Protein AF-A0A317ZJS7-F1 (afdb_monomer_lite)

Sequence (118 aa):
MSQLTFVTSTLPISHKLHDLLNEQFRASSLSSPALEGQRLLVFHFRDKAYSAENGGFHPVEIALSKMADAWHIDYLTEFAYFGHPYPELERCLDFDFQRGEFFAAYQGWHPIKGSHEA

pLDDT: mean 90.75, std 12.2, range [38.72, 98.81]

Secondary structure (DSSP, 8-state):
---PPBPP-SS---HHHHHHHHHHHHHS---TTTTTT--EEEEEE--TT-BTTTB-SPPEEEEEEEETTEEEEEEEEEEEEE-SSS-EEEEEEEEETTTTEEEETTTEEEE-BTBS--

Structure (mmCIF, N/CA/C/O backbone):
data_AF-A0A317ZJS7-F1
#
_entry.id   AF-A0A317ZJS7-F1
#
loop_
_atom_site.group_PDB
_atom_site.id
_atom_site.type_symbol
_atom_site.label_atom_id
_atom_site.label_alt_id
_atom_site.label_comp_id
_atom_site.label_asym_id
_atom_site.label_entity_id
_atom_site.label_seq_id
_atom_site.pdbx_PDB_ins_code
_atom_site.Cartn_x
_atom_site.Cartn_y
_atom_site.Cartn_z
_atom_site.occupancy
_atom_site.B_iso_or_equiv
_atom_site.auth_seq_id
_atom_site.auth_comp_id
_atom_site.auth_asym_id
_atom_site.auth_atom_id
_atom_site.pdbx_PDB_model_num
ATOM 1 N N . MET A 1 1 ? 0.353 4.895 26.375 1.00 54.72 1 MET A N 1
ATOM 2 C CA . MET A 1 1 ? 0.922 5.031 25.016 1.00 54.72 1 MET A CA 1
ATOM 3 C C . MET A 1 1 ? -0.218 4.858 24.033 1.00 54.72 1 MET A C 1
ATOM 5 O O . MET A 1 1 ? -1.016 3.952 24.241 1.00 54.72 1 MET A O 1
ATOM 9 N N . SER A 1 2 ? -0.357 5.743 23.048 1.00 72.81 2 SER A N 1
ATOM 10 C CA . SER A 1 2 ? -1.407 5.641 22.030 1.00 72.81 2 SER A CA 1
ATOM 11 C C . SER A 1 2 ? -1.177 4.399 21.158 1.00 72.81 2 SER A C 1
ATOM 13 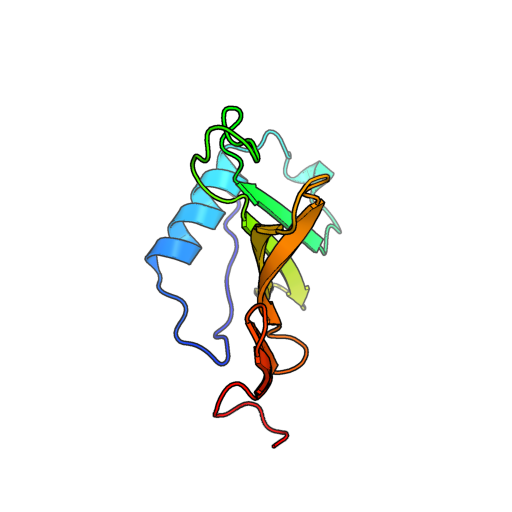O O . SER A 1 2 ? -0.042 4.042 20.840 1.00 72.81 2 SER A O 1
ATOM 15 N N . GLN A 1 3 ? -2.259 3.699 20.826 1.00 83.94 3 GLN A N 1
ATOM 16 C CA . GLN A 1 3 ? -2.261 2.523 19.960 1.00 83.94 3 GLN A CA 1
ATOM 17 C C . GLN A 1 3 ? -3.362 2.707 18.916 1.00 83.94 3 GLN A C 1
ATOM 19 O O . GLN A 1 3 ? -4.478 3.108 19.249 1.00 83.94 3 GLN A O 1
ATOM 24 N N . LEU A 1 4 ? -3.037 2.424 17.661 1.00 90.75 4 LEU A N 1
ATOM 25 C CA . LEU A 1 4 ? -3.993 2.333 16.573 1.00 90.75 4 LEU A CA 1
ATOM 26 C C . LEU A 1 4 ? -4.830 1.066 16.781 1.00 90.75 4 LEU A C 1
ATOM 28 O O . LEU A 1 4 ? -4.297 -0.046 16.841 1.00 90.75 4 LEU A O 1
ATOM 32 N N . THR A 1 5 ? -6.139 1.251 16.922 1.00 93.00 5 THR A N 1
ATOM 33 C CA . THR A 1 5 ? -7.117 0.159 16.944 1.00 93.00 5 THR A CA 1
ATOM 34 C C . THR A 1 5 ? -7.641 -0.028 15.529 1.00 93.00 5 THR A C 1
ATOM 36 O O . THR A 1 5 ? -8.228 0.903 14.987 1.00 93.00 5 THR A O 1
ATOM 39 N N . PHE A 1 6 ? -7.409 -1.195 14.932 1.00 94.69 6 PHE A N 1
ATOM 40 C CA . PHE A 1 6 ? -7.772 -1.483 13.543 1.00 94.69 6 PHE A CA 1
ATOM 41 C C . PHE A 1 6 ? -9.116 -2.201 13.445 1.00 94.69 6 PHE A C 1
ATOM 43 O O . PHE A 1 6 ? -9.426 -3.057 14.277 1.00 94.69 6 PHE A O 1
ATOM 50 N N . VAL A 1 7 ? -9.885 -1.891 12.404 1.00 93.19 7 VAL A N 1
ATOM 51 C CA . VAL A 1 7 ? -11.049 -2.694 12.010 1.00 93.19 7 VAL A CA 1
ATOM 52 C C . VAL A 1 7 ? -10.657 -3.823 11.055 1.00 93.19 7 VAL A C 1
ATOM 54 O O . VAL A 1 7 ? -9.590 -3.811 10.442 1.00 93.19 7 VAL A O 1
ATOM 57 N N . THR A 1 8 ? -11.547 -4.797 10.886 1.00 91.19 8 THR A N 1
ATOM 58 C CA . THR A 1 8 ? -11.404 -5.825 9.851 1.00 91.19 8 THR A CA 1
ATOM 59 C C . THR A 1 8 ? -11.538 -5.223 8.454 1.00 91.19 8 THR A C 1
ATOM 61 O O . THR A 1 8 ? -12.396 -4.373 8.226 1.00 91.19 8 THR A O 1
ATOM 64 N N . SER A 1 9 ? -10.729 -5.713 7.517 1.00 90.56 9 SER A N 1
ATOM 65 C CA . SER A 1 9 ? -10.785 -5.361 6.092 1.00 90.56 9 SER A CA 1
ATOM 66 C C . SER A 1 9 ? -11.343 -6.530 5.267 1.00 90.56 9 SER A C 1
ATOM 68 O O . SER A 1 9 ? -11.500 -7.635 5.787 1.00 90.56 9 SER A O 1
ATOM 70 N N . THR A 1 10 ? -11.643 -6.303 3.986 1.00 92.25 10 THR A N 1
ATOM 71 C CA . THR A 1 10 ? -12.148 -7.343 3.062 1.00 92.25 10 THR A CA 1
ATOM 72 C C . THR A 1 10 ? -11.138 -8.466 2.821 1.00 92.25 10 THR A C 1
ATOM 74 O O . THR A 1 10 ? -11.527 -9.622 2.665 1.00 92.25 10 THR A O 1
ATOM 77 N N . LEU A 1 11 ? -9.839 -8.151 2.842 1.00 94.25 11 LEU A N 1
ATOM 78 C CA . LEU A 1 11 ? -8.766 -9.145 2.864 1.00 94.25 11 LEU A CA 1
ATOM 79 C C . LEU A 1 11 ? -8.316 -9.443 4.302 1.00 94.25 11 LEU A C 1
ATOM 81 O O . LEU A 1 11 ? -8.376 -8.563 5.167 1.00 94.25 11 LEU A O 1
ATOM 85 N N . PRO A 1 12 ? -7.816 -10.663 4.572 1.00 94.81 12 PRO A N 1
ATOM 86 C CA . PRO A 1 12 ? -7.340 -11.056 5.893 1.00 94.81 12 PRO A CA 1
ATOM 87 C C . PRO A 1 12 ? -5.995 -10.391 6.219 1.00 94.81 12 PRO A C 1
ATOM 89 O O . PRO A 1 12 ? -4.926 -10.989 6.078 1.00 94.81 12 PRO A O 1
ATOM 92 N N . ILE A 1 13 ? -6.045 -9.141 6.678 1.00 96.00 13 ILE A N 1
ATOM 93 C CA . ILE A 1 13 ? -4.856 -8.410 7.119 1.00 96.00 13 ILE A CA 1
ATOM 94 C C . ILE A 1 13 ? -4.348 -9.016 8.426 1.00 96.00 13 ILE A C 1
ATOM 96 O O . ILE A 1 13 ? -5.056 -9.091 9.431 1.00 96.00 13 ILE A O 1
ATOM 100 N N . SER A 1 14 ? -3.104 -9.492 8.400 1.00 97.00 14 SER A N 1
ATOM 101 C CA . SER A 1 14 ? -2.513 -10.184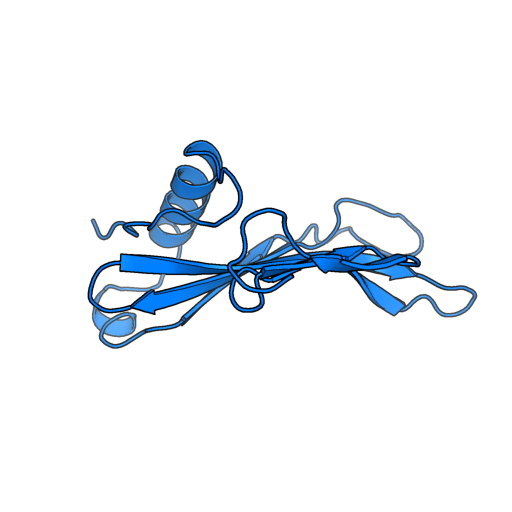 9.543 1.00 97.00 14 SER A CA 1
ATOM 102 C C . SER A 1 14 ? -2.255 -9.242 10.723 1.00 97.00 14 SER A C 1
ATOM 104 O O . SER A 1 14 ? -1.851 -8.092 10.539 1.00 97.00 14 SER A O 1
ATOM 106 N N . HIS A 1 15 ? -2.352 -9.772 11.946 1.00 96.25 15 HIS A N 1
ATOM 107 C CA . HIS A 1 15 ? -1.972 -9.041 13.162 1.00 96.25 15 HIS A CA 1
ATOM 108 C C . HIS A 1 15 ? -0.528 -8.526 13.122 1.00 96.25 15 HIS A C 1
ATOM 110 O O . HIS A 1 15 ? -0.267 -7.437 13.613 1.00 96.25 15 HIS A O 1
ATOM 116 N N . LYS A 1 16 ? 0.386 -9.235 12.443 1.00 97.94 16 LYS A N 1
ATOM 117 C CA . LYS A 1 16 ? 1.782 -8.800 12.287 1.00 97.94 16 LYS A CA 1
ATOM 118 C C . LYS A 1 16 ? 1.905 -7.449 11.576 1.00 97.94 16 LYS A C 1
ATOM 120 O O . LYS A 1 16 ? 2.773 -6.661 11.936 1.00 97.94 16 LYS A O 1
ATOM 125 N N . LEU A 1 17 ? 1.051 -7.173 10.585 1.00 97.62 17 LEU A N 1
ATOM 126 C CA . LEU A 1 17 ? 1.054 -5.870 9.914 1.00 97.62 17 LEU A CA 1
ATOM 127 C C . LEU A 1 17 ? 0.492 -4.780 10.836 1.00 97.62 17 LEU A C 1
ATOM 129 O O . LEU A 1 17 ? 1.067 -3.700 10.920 1.00 97.62 17 LEU A O 1
ATOM 133 N N . HIS A 1 18 ? -0.585 -5.068 11.573 1.00 96.81 18 HIS A N 1
ATOM 134 C CA . HIS A 1 18 ? -1.131 -4.135 12.567 1.00 96.81 18 HIS A CA 1
ATOM 135 C C . HIS A 1 18 ? -0.121 -3.801 13.673 1.00 96.81 18 HIS A C 1
ATOM 137 O O . HIS A 1 18 ? -0.032 -2.647 14.098 1.00 96.81 18 HIS A O 1
ATOM 143 N N . ASP A 1 19 ? 0.645 -4.794 14.124 1.00 96.19 19 ASP A N 1
ATOM 144 C CA . ASP A 1 19 ? 1.698 -4.619 15.121 1.00 96.19 19 ASP A CA 1
ATOM 145 C C . ASP A 1 19 ? 2.824 -3.739 14.563 1.00 96.19 19 ASP A C 1
ATOM 147 O O . ASP A 1 19 ? 3.179 -2.745 15.195 1.00 96.19 19 ASP A O 1
ATOM 151 N N . LEU A 1 20 ? 3.290 -4.007 13.336 1.00 97.00 20 LEU A N 1
ATOM 152 C CA . LEU A 1 20 ? 4.296 -3.183 12.657 1.00 97.00 20 LEU A CA 1
ATOM 153 C C . LEU A 1 20 ? 3.852 -1.718 12.529 1.00 97.00 20 LEU A C 1
ATOM 155 O O . LEU A 1 20 ? 4.611 -0.812 12.868 1.00 97.00 20 LEU A O 1
ATOM 159 N N . LEU A 1 21 ? 2.626 -1.460 12.064 1.00 95.81 21 LEU A N 1
ATOM 160 C CA . LEU A 1 21 ? 2.112 -0.092 11.918 1.00 95.81 21 LEU A CA 1
ATOM 161 C C . LEU A 1 21 ? 2.007 0.620 13.274 1.00 95.81 21 LEU A C 1
ATOM 163 O O . LEU A 1 21 ? 2.333 1.802 13.380 1.00 95.81 21 LEU A O 1
ATOM 167 N N . ASN A 1 22 ? 1.615 -0.101 14.328 1.00 94.00 22 ASN A N 1
ATOM 168 C CA . ASN A 1 22 ? 1.611 0.421 15.692 1.00 94.00 22 ASN A CA 1
ATOM 169 C C . ASN A 1 22 ? 3.016 0.754 16.204 1.00 94.00 22 ASN A C 1
ATOM 171 O O . ASN A 1 22 ? 3.202 1.781 16.857 1.00 94.00 22 ASN A O 1
ATOM 175 N N . GLU A 1 23 ? 4.004 -0.092 15.922 1.00 93.81 23 GLU A N 1
ATOM 176 C CA . GLU A 1 23 ? 5.403 0.159 16.268 1.00 93.81 23 GLU A CA 1
ATOM 177 C C . GLU A 1 23 ? 5.937 1.403 15.555 1.00 93.81 23 GLU A C 1
ATOM 179 O O . GLU A 1 23 ? 6.481 2.289 16.216 1.00 93.81 23 GLU A O 1
ATOM 184 N N . GLN A 1 24 ? 5.713 1.527 14.242 1.00 93.31 24 GLN A N 1
ATOM 185 C CA . GLN A 1 24 ? 6.132 2.705 13.474 1.00 93.31 24 GLN A CA 1
ATOM 186 C C . GLN A 1 24 ? 5.430 3.978 13.956 1.00 93.31 24 GLN A C 1
ATOM 188 O O . GLN A 1 24 ? 6.064 5.020 14.117 1.00 93.31 24 GLN A O 1
ATOM 193 N N . PHE A 1 25 ? 4.135 3.891 14.262 1.00 90.81 25 PHE A N 1
ATOM 194 C CA . PHE A 1 25 ? 3.381 5.005 14.824 1.00 90.81 25 PHE A CA 1
ATOM 195 C C . PHE A 1 25 ? 3.958 5.465 16.170 1.00 90.81 25 PHE A C 1
ATOM 197 O O . PHE A 1 25 ? 4.163 6.660 16.371 1.00 90.81 25 PHE A O 1
ATOM 204 N N . ARG A 1 26 ? 4.295 4.532 17.071 1.00 88.62 26 ARG A N 1
ATOM 205 C CA . ARG A 1 26 ? 4.917 4.844 18.371 1.00 88.62 26 ARG A CA 1
ATOM 206 C C . ARG A 1 26 ? 6.337 5.393 18.243 1.00 88.62 26 ARG A C 1
ATOM 208 O O . ARG A 1 26 ? 6.743 6.194 19.079 1.00 88.62 26 ARG A O 1
ATOM 215 N N . ALA A 1 27 ? 7.088 4.937 17.242 1.00 89.19 27 ALA A N 1
ATOM 216 C CA . ALA A 1 27 ? 8.440 5.413 16.964 1.00 89.19 27 ALA A CA 1
ATOM 217 C C . ALA A 1 27 ? 8.451 6.805 16.312 1.00 89.19 27 ALA A C 1
ATOM 219 O O . ALA A 1 27 ? 9.455 7.516 16.386 1.00 89.19 27 ALA A O 1
ATOM 220 N N . SER A 1 28 ? 7.346 7.208 15.679 1.00 85.19 28 SER A N 1
ATOM 221 C CA . SER A 1 28 ? 7.213 8.543 15.109 1.00 85.19 28 SER A CA 1
ATOM 222 C C . SER A 1 28 ? 7.241 9.615 16.208 1.00 85.19 28 SER A C 1
ATOM 224 O O . SER A 1 28 ? 6.706 9.434 17.299 1.00 85.19 28 SER A O 1
ATOM 226 N N . SER A 1 29 ? 7.837 10.776 15.924 1.00 72.69 29 SER A N 1
ATOM 227 C CA . SER A 1 29 ? 7.837 11.921 16.852 1.00 72.69 29 SER A CA 1
ATOM 228 C C . SER A 1 29 ? 6.491 12.663 16.904 1.00 72.69 29 SER A C 1
ATOM 230 O O . SER A 1 29 ? 6.427 13.780 17.420 1.00 72.69 29 SER A O 1
ATOM 232 N N . LEU A 1 30 ? 5.420 12.074 16.357 1.00 71.38 30 LEU A N 1
ATOM 233 C CA . LEU A 1 30 ? 4.075 12.634 16.414 1.00 71.38 30 LEU A CA 1
ATOM 234 C C . LEU A 1 30 ? 3.576 12.546 17.861 1.00 71.38 30 LEU A C 1
ATOM 236 O O . LEU A 1 30 ? 3.255 11.477 18.376 1.00 71.38 30 LEU A O 1
ATOM 240 N N . SER A 1 31 ? 3.557 13.685 18.547 1.00 62.66 31 SER A N 1
ATOM 241 C CA . SER A 1 31 ? 3.043 13.779 19.911 1.00 62.66 31 SER A CA 1
ATOM 242 C C . SER A 1 31 ? 1.512 13.685 19.919 1.00 62.66 31 SER A C 1
ATOM 244 O O . SER A 1 31 ? 0.852 14.083 18.960 1.00 62.66 31 SER A O 1
ATOM 246 N N . SER A 1 32 ? 0.920 13.198 21.016 1.00 61.38 32 SER A N 1
ATOM 247 C CA . SER A 1 32 ? -0.545 13.096 21.153 1.00 61.38 32 SER A CA 1
ATOM 248 C C . SER A 1 32 ? -1.316 14.391 20.817 1.00 61.38 32 SER A C 1
ATOM 250 O O . SER A 1 32 ? -2.361 14.269 20.186 1.00 61.38 32 SER A O 1
ATOM 252 N N . PRO A 1 33 ? -0.832 15.611 21.148 1.00 64.94 33 PRO A N 1
ATOM 253 C CA . PRO A 1 33 ? -1.487 16.860 20.741 1.00 64.94 33 PRO A CA 1
ATOM 254 C C . PRO A 1 33 ? -1.426 17.131 19.232 1.00 64.94 33 PRO A C 1
ATOM 256 O O . PRO A 1 33 ? -2.370 17.667 18.669 1.00 64.94 33 PRO A O 1
ATOM 259 N N . ALA A 1 34 ? -0.338 16.744 18.554 1.00 64.94 34 ALA A N 1
ATOM 260 C CA . ALA A 1 34 ? -0.210 16.890 17.099 1.00 64.94 34 ALA A CA 1
ATOM 261 C C . ALA A 1 34 ? -1.121 15.918 16.327 1.00 64.94 34 ALA A C 1
ATOM 263 O O . ALA A 1 34 ? -1.366 16.097 15.138 1.00 64.94 34 ALA A O 1
ATOM 264 N N . LEU A 1 35 ? -1.613 14.885 17.011 1.00 65.81 35 LEU A N 1
ATOM 265 C CA . LEU A 1 35 ? -2.534 13.882 16.488 1.00 65.81 35 LEU A CA 1
ATOM 266 C C . LEU A 1 35 ? -3.995 14.185 16.841 1.00 65.81 35 LEU A C 1
ATOM 268 O O . LEU A 1 35 ? -4.899 13.489 16.372 1.00 65.81 35 LEU A O 1
ATOM 272 N N . GLU A 1 36 ? -4.246 15.194 17.677 1.00 71.31 36 GLU A N 1
ATOM 273 C CA . GLU A 1 36 ? -5.591 15.557 18.096 1.00 71.31 36 GLU A CA 1
ATOM 274 C C . GLU A 1 36 ? -6.362 16.109 16.889 1.00 71.31 36 GLU A C 1
ATOM 276 O O . GLU A 1 36 ? -6.026 17.140 16.313 1.00 71.31 36 GLU A O 1
ATOM 281 N N . GLY A 1 37 ? -7.368 15.356 16.442 1.00 76.81 37 GLY A N 1
ATOM 282 C CA . GLY A 1 37 ? -8.118 15.661 15.222 1.00 76.81 37 GLY A CA 1
ATOM 283 C C . GLY A 1 37 ? -7.518 15.101 13.928 1.00 76.81 37 GLY A C 1
ATOM 284 O O . GLY A 1 37 ? -8.168 15.219 12.889 1.00 76.81 37 GLY A O 1
ATOM 285 N N . GLN A 1 38 ? -6.356 14.437 13.966 1.00 83.75 38 GLN A N 1
ATOM 286 C CA . GLN A 1 38 ? -5.806 13.767 12.788 1.00 83.75 38 GLN A CA 1
ATOM 287 C C . GLN A 1 38 ? -6.679 12.561 12.420 1.00 83.75 38 GLN A C 1
ATOM 289 O O . GLN A 1 38 ? -6.930 11.673 13.238 1.00 83.75 38 GLN A O 1
ATOM 294 N N . ARG A 1 39 ? -7.151 12.536 11.171 1.00 90.19 39 ARG A N 1
ATOM 295 C CA . ARG A 1 39 ? -8.027 11.473 10.645 1.00 90.19 39 ARG A CA 1
ATOM 296 C C . ARG A 1 39 ? -7.410 10.674 9.508 1.00 90.19 39 ARG A C 1
ATOM 298 O O . ARG A 1 39 ? -8.065 9.766 9.023 1.00 90.19 39 ARG A O 1
ATOM 305 N N . LEU A 1 40 ? -6.192 11.011 9.096 1.00 93.25 40 LEU A N 1
ATOM 306 C CA . LEU A 1 40 ? -5.466 10.344 8.021 1.00 93.25 40 LEU A CA 1
ATOM 307 C C . LEU A 1 40 ? -4.014 10.143 8.450 1.00 93.25 40 LEU A C 1
ATOM 309 O O . LEU A 1 40 ? -3.367 11.101 8.880 1.00 93.25 40 LEU A O 1
ATOM 313 N N . LEU A 1 41 ? -3.512 8.922 8.322 1.00 94.12 41 LEU A N 1
ATOM 314 C CA . LEU A 1 41 ? -2.100 8.585 8.476 1.00 94.12 41 LEU A CA 1
ATOM 315 C C . LEU A 1 41 ? -1.626 7.913 7.194 1.00 94.12 41 LEU A C 1
ATOM 317 O O . LEU A 1 41 ? -2.331 7.064 6.663 1.00 94.12 41 LEU A O 1
ATOM 321 N N . VAL A 1 42 ? -0.434 8.271 6.724 1.00 96.69 42 VAL A N 1
ATOM 322 C CA . VAL A 1 42 ? 0.192 7.634 5.562 1.00 96.69 42 VAL A CA 1
ATOM 323 C C . VAL A 1 42 ? 1.584 7.167 5.962 1.00 96.69 42 VAL A C 1
ATOM 325 O O . VAL A 1 42 ? 2.391 7.943 6.476 1.00 96.69 42 VAL A O 1
ATOM 328 N N . PHE A 1 43 ? 1.845 5.880 5.771 1.00 97.38 43 PHE A N 1
ATOM 329 C CA . PHE A 1 43 ? 3.120 5.238 6.052 1.00 97.38 43 PHE A CA 1
ATOM 330 C C . PHE A 1 43 ? 3.839 4.995 4.733 1.00 97.38 43 PHE A C 1
ATOM 332 O O . PHE A 1 43 ? 3.277 4.354 3.852 1.00 97.38 43 PHE A O 1
ATOM 339 N N . HIS A 1 44 ? 5.088 5.447 4.625 1.00 97.75 44 HIS A N 1
ATOM 340 C CA . HIS A 1 44 ? 5.946 5.147 3.482 1.00 97.75 44 HIS A CA 1
ATOM 341 C C . HIS A 1 44 ? 7.138 4.309 3.942 1.00 97.75 44 HIS A C 1
ATOM 343 O O . HIS A 1 44 ? 7.915 4.732 4.803 1.00 97.75 44 HIS A O 1
ATOM 349 N N . PHE A 1 45 ? 7.312 3.142 3.335 1.00 98.00 45 PHE A N 1
ATOM 350 C CA . PHE A 1 45 ? 8.467 2.275 3.526 1.00 98.00 45 PHE A CA 1
ATOM 351 C C . PHE A 1 45 ? 9.338 2.370 2.281 1.00 98.00 45 PHE A C 1
ATOM 353 O O . PHE A 1 45 ? 8.877 2.106 1.172 1.00 98.00 45 PHE A O 1
ATOM 360 N N . ARG A 1 46 ? 10.594 2.793 2.452 1.00 97.50 46 ARG A N 1
ATOM 361 C CA . ARG A 1 46 ? 11.495 3.074 1.333 1.00 97.50 46 ARG A CA 1
ATOM 362 C C . ARG A 1 46 ? 12.888 2.526 1.588 1.00 97.50 46 ARG A C 1
ATOM 364 O O . ARG A 1 46 ? 13.558 2.941 2.535 1.00 97.50 46 ARG A O 1
ATOM 371 N N . ASP A 1 47 ? 13.353 1.694 0.668 1.00 98.19 47 ASP A N 1
ATOM 372 C CA . ASP A 1 47 ? 14.776 1.457 0.480 1.00 98.19 47 ASP A CA 1
ATOM 373 C C . ASP A 1 47 ? 15.386 2.650 -0.270 1.00 98.19 47 ASP A C 1
ATOM 375 O O . ASP A 1 47 ? 14.986 2.994 -1.382 1.00 98.19 47 ASP A O 1
ATOM 379 N N . LYS A 1 48 ? 16.339 3.336 0.367 1.00 97.38 48 LYS A N 1
ATOM 380 C CA . LYS A 1 48 ? 16.999 4.511 -0.223 1.00 97.38 48 LYS A CA 1
ATOM 381 C C . LYS A 1 48 ? 17.933 4.143 -1.375 1.00 97.38 48 LYS A C 1
ATOM 383 O O . LYS A 1 48 ? 18.270 5.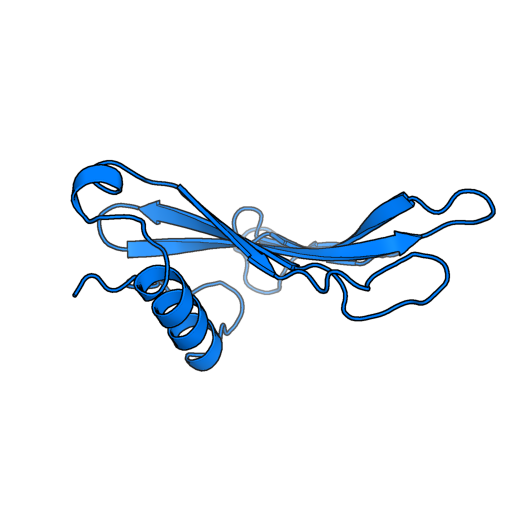033 -2.150 1.00 97.38 48 LYS A O 1
ATOM 388 N N . ALA A 1 49 ? 18.354 2.882 -1.463 1.00 98.00 49 ALA A N 1
ATOM 389 C CA . ALA A 1 49 ? 19.170 2.380 -2.558 1.00 98.00 49 ALA A CA 1
ATOM 390 C C . ALA A 1 49 ? 18.331 1.943 -3.769 1.00 98.00 49 ALA A C 1
ATOM 392 O O . ALA A 1 49 ? 18.913 1.701 -4.824 1.00 98.00 49 ALA A O 1
ATOM 393 N N . TYR A 1 50 ? 16.997 1.878 -3.640 1.00 98.38 50 TYR A N 1
ATOM 394 C CA . TYR A 1 50 ? 16.128 1.478 -4.742 1.00 98.38 50 TYR A CA 1
ATOM 395 C C . TYR A 1 50 ? 16.254 2.430 -5.935 1.00 98.38 50 TYR A C 1
ATOM 397 O O . TYR A 1 50 ? 15.980 3.631 -5.818 1.00 98.38 50 TYR A O 1
ATOM 405 N N . SER A 1 51 ? 16.644 1.888 -7.089 1.00 97.81 51 SER A N 1
ATOM 406 C CA . SER A 1 51 ? 16.733 2.616 -8.357 1.00 97.81 51 SER A CA 1
ATOM 407 C C . SER A 1 51 ? 16.294 1.737 -9.528 1.00 97.81 51 SER A C 1
ATOM 409 O O . SER A 1 51 ? 16.215 0.514 -9.400 1.00 97.81 51 SER A O 1
ATOM 411 N N . ALA A 1 52 ? 16.014 2.352 -10.677 1.00 97.12 52 ALA A N 1
ATOM 412 C CA . ALA A 1 52 ? 15.603 1.616 -11.869 1.00 97.12 52 ALA A CA 1
ATOM 413 C C . ALA A 1 52 ? 16.716 0.702 -12.408 1.00 97.12 52 ALA A C 1
ATOM 415 O O . ALA A 1 52 ? 16.447 -0.360 -12.960 1.00 97.12 52 ALA A O 1
ATOM 416 N N . GLU A 1 53 ? 17.973 1.108 -12.233 1.00 96.06 53 GLU A N 1
ATOM 417 C CA . GLU A 1 53 ? 19.154 0.423 -12.758 1.00 96.06 53 GLU A CA 1
ATOM 418 C C . GLU A 1 53 ? 19.630 -0.697 -11.833 1.00 96.06 53 GLU A C 1
ATOM 420 O O . GLU A 1 53 ? 20.045 -1.755 -12.302 1.00 96.06 53 GLU A O 1
ATOM 425 N N . ASN A 1 54 ? 19.591 -0.457 -10.520 1.00 96.94 54 ASN A N 1
ATOM 426 C CA . ASN A 1 54 ? 20.184 -1.351 -9.526 1.00 96.94 54 ASN A CA 1
ATOM 427 C C . ASN A 1 54 ? 19.146 -2.210 -8.791 1.00 96.94 54 ASN A C 1
ATOM 429 O O . ASN A 1 54 ? 19.521 -3.120 -8.051 1.00 96.94 54 ASN A O 1
ATOM 433 N N . GLY A 1 55 ? 17.852 -1.933 -8.978 1.00 96.38 55 GLY A N 1
ATOM 434 C CA . GLY A 1 55 ? 16.789 -2.563 -8.206 1.00 96.38 55 GLY A CA 1
ATOM 435 C C . GLY A 1 55 ? 16.904 -2.234 -6.717 1.00 96.38 55 GLY A C 1
ATOM 436 O O . GLY A 1 55 ? 17.366 -1.157 -6.346 1.00 96.38 55 GLY A O 1
ATOM 437 N N . GLY A 1 56 ? 16.446 -3.152 -5.865 1.00 97.94 56 GLY A N 1
ATOM 438 C CA . GLY A 1 56 ? 16.308 -2.977 -4.413 1.00 97.94 56 GLY A CA 1
ATOM 439 C C . GLY A 1 56 ? 14.899 -3.353 -3.956 1.00 97.94 56 GLY A C 1
ATOM 440 O O . GLY A 1 56 ? 14.153 -3.983 -4.710 1.00 97.94 56 GLY A O 1
ATOM 441 N N . PHE A 1 57 ? 14.515 -2.970 -2.738 1.00 98.50 57 PHE A N 1
ATOM 442 C CA . PHE A 1 57 ? 13.142 -3.201 -2.276 1.00 98.50 57 PHE A CA 1
ATOM 443 C C . PHE A 1 57 ? 12.191 -2.122 -2.795 1.00 98.50 57 PHE A C 1
ATOM 445 O O . PHE A 1 57 ? 12.455 -0.925 -2.667 1.00 98.50 57 PHE A O 1
ATOM 452 N N . HIS A 1 58 ? 11.062 -2.561 -3.344 1.00 98.50 58 HIS A N 1
ATOM 453 C CA . HIS A 1 58 ? 10.020 -1.683 -3.860 1.00 98.50 58 HIS A CA 1
ATOM 454 C C . HIS A 1 58 ? 9.450 -0.777 -2.754 1.00 98.50 58 HIS A C 1
ATOM 456 O O . HIS A 1 58 ? 9.196 -1.257 -1.643 1.00 98.50 58 HIS A O 1
ATOM 462 N N . PRO A 1 59 ? 9.257 0.529 -3.019 1.00 98.69 59 PRO A N 1
ATOM 463 C CA . PRO A 1 59 ? 8.572 1.417 -2.095 1.00 98.69 59 PRO A CA 1
ATOM 464 C C . PRO A 1 59 ? 7.139 0.953 -1.838 1.00 98.69 59 PRO A C 1
ATOM 466 O O . PRO A 1 59 ? 6.435 0.557 -2.766 1.00 98.69 59 PRO A O 1
ATOM 469 N N . VAL A 1 60 ? 6.704 1.053 -0.585 1.00 98.81 60 VAL A N 1
ATOM 470 C CA . VAL A 1 60 ? 5.333 0.729 -0.174 1.00 98.81 60 VAL A CA 1
ATOM 471 C C . VAL A 1 60 ? 4.711 1.926 0.526 1.00 98.81 60 VAL A C 1
ATOM 473 O O . VAL A 1 60 ? 5.344 2.540 1.387 1.00 98.81 60 VAL A O 1
ATOM 476 N N . GLU A 1 61 ? 3.465 2.227 0.185 1.00 98.81 61 GLU A N 1
ATOM 477 C CA . GLU A 1 61 ? 2.632 3.240 0.825 1.00 98.81 61 GLU A CA 1
ATOM 478 C C . GLU A 1 61 ? 1.375 2.595 1.411 1.00 98.81 61 GLU A C 1
ATOM 480 O O . GLU A 1 61 ? 0.722 1.786 0.756 1.00 98.81 61 GLU A O 1
ATOM 485 N N . ILE A 1 62 ? 1.047 2.925 2.659 1.00 98.62 62 ILE A N 1
ATOM 486 C CA . ILE A 1 62 ? -0.171 2.459 3.330 1.00 98.62 62 ILE A CA 1
ATOM 487 C C . ILE A 1 62 ? -0.874 3.665 3.935 1.00 98.62 62 ILE A C 1
ATOM 489 O O . ILE A 1 62 ? -0.307 4.330 4.806 1.00 98.62 62 ILE A O 1
ATOM 493 N N . ALA A 1 63 ? -2.114 3.914 3.525 1.00 98.19 63 ALA A N 1
ATOM 494 C CA . ALA A 1 63 ? -2.949 4.955 4.113 1.00 98.19 63 ALA A CA 1
ATOM 495 C C . ALA A 1 63 ? -3.991 4.369 5.061 1.00 98.19 63 ALA A C 1
ATOM 497 O O . ALA A 1 63 ? -4.581 3.320 4.796 1.00 98.19 63 ALA A O 1
ATOM 498 N N . LEU A 1 64 ? -4.216 5.071 6.170 1.00 96.69 64 LEU A N 1
ATOM 499 C CA . LEU A 1 64 ? -5.225 4.753 7.164 1.00 96.69 64 LEU A CA 1
ATOM 500 C C . LEU A 1 64 ? -6.126 5.958 7.414 1.00 96.69 64 LEU A C 1
ATOM 502 O O . LEU A 1 64 ? -5.617 7.035 7.740 1.00 96.69 64 LEU A O 1
ATOM 506 N N . SER A 1 65 ? -7.439 5.751 7.426 1.00 95.56 65 SER A N 1
ATOM 507 C CA . SER A 1 65 ? -8.404 6.759 7.859 1.00 95.56 65 SER A CA 1
ATOM 508 C C . SER A 1 65 ? -9.014 6.415 9.217 1.00 95.56 65 SER A C 1
ATOM 510 O O . SER A 1 65 ? -9.224 5.251 9.564 1.00 95.56 65 SER A O 1
ATOM 512 N N . LYS A 1 66 ? -9.294 7.440 10.027 1.00 92.94 66 LYS A N 1
ATOM 513 C CA . LYS A 1 66 ? -9.954 7.284 11.328 1.00 92.94 66 LYS A CA 1
ATOM 514 C C . LYS A 1 66 ? -11.460 7.500 11.192 1.00 92.94 66 LYS A C 1
ATOM 516 O O . LYS A 1 66 ? -11.905 8.627 10.949 1.00 92.94 66 LYS A O 1
ATOM 521 N N . MET A 1 67 ? -12.243 6.456 11.457 1.00 88.06 67 MET A N 1
ATOM 522 C CA . MET A 1 67 ? -13.700 6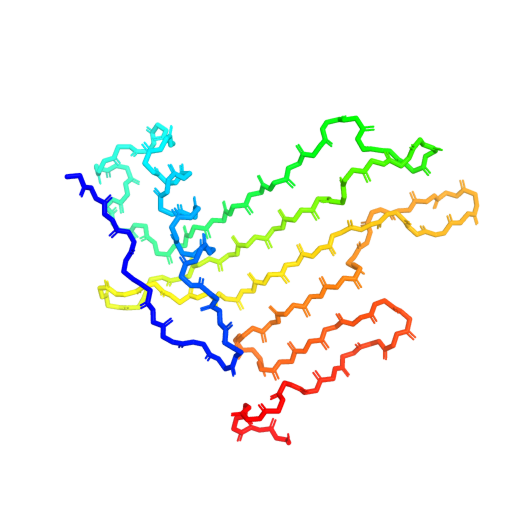.522 11.579 1.00 88.06 67 MET A CA 1
ATOM 523 C C . MET A 1 67 ? -14.095 6.255 13.035 1.00 88.06 67 MET A C 1
ATOM 525 O O . MET A 1 67 ? -13.789 5.205 13.598 1.00 88.06 67 MET A O 1
ATOM 529 N N . ALA A 1 68 ? -14.752 7.233 13.666 1.00 85.69 68 ALA A N 1
ATOM 530 C CA . ALA A 1 68 ? -14.956 7.260 15.117 1.00 85.69 68 ALA A CA 1
ATOM 531 C C . ALA A 1 68 ? -13.625 7.056 15.877 1.00 85.69 68 ALA A C 1
ATOM 533 O O . ALA A 1 68 ? -12.735 7.906 15.778 1.00 85.69 68 ALA A O 1
ATOM 534 N N . ASP A 1 69 ? -13.478 5.940 16.594 1.00 85.69 69 ASP A N 1
ATOM 535 C CA . ASP A 1 69 ? -12.288 5.594 17.380 1.00 85.69 69 ASP A CA 1
ATOM 536 C C . ASP A 1 69 ? -11.460 4.439 16.802 1.00 85.69 69 ASP A C 1
ATOM 538 O O . ASP A 1 69 ? -10.496 4.000 17.431 1.00 85.69 69 ASP A O 1
ATOM 542 N N . ALA A 1 70 ? -11.777 3.988 15.585 1.00 91.25 70 ALA A N 1
ATOM 543 C CA . ALA A 1 70 ? -11.057 2.917 14.908 1.00 91.25 70 ALA A CA 1
ATOM 544 C C . ALA A 1 70 ? -10.424 3.388 13.589 1.00 91.25 70 ALA A C 1
ATOM 546 O O . ALA A 1 70 ? -10.885 4.333 12.945 1.00 91.25 70 ALA A O 1
ATOM 547 N N . TRP A 1 71 ? -9.335 2.728 13.209 1.00 94.81 71 TRP A N 1
ATOM 548 C CA . TRP A 1 71 ? -8.575 2.985 11.994 1.00 94.81 71 TRP A CA 1
ATOM 549 C C . TRP A 1 71 ? -8.897 1.933 10.938 1.00 94.81 71 TRP A C 1
ATOM 551 O O . TRP A 1 71 ? -8.850 0.728 11.201 1.00 94.81 71 TRP A O 1
ATOM 561 N N . HIS A 1 72 ? -9.215 2.412 9.745 1.00 95.88 72 HIS A N 1
ATOM 562 C CA . HIS A 1 72 ? -9.454 1.627 8.546 1.00 95.88 72 HIS A CA 1
ATOM 563 C C . HIS A 1 72 ? -8.212 1.715 7.669 1.00 95.88 72 HIS A C 1
ATOM 565 O O . HIS A 1 72 ? -7.634 2.793 7.558 1.00 95.88 72 HIS A O 1
ATOM 571 N N . ILE A 1 73 ? -7.792 0.603 7.066 1.00 96.81 73 ILE A N 1
ATOM 572 C CA . ILE A 1 73 ? -6.780 0.654 6.008 1.00 96.81 73 ILE A CA 1
ATOM 573 C C . ILE A 1 73 ? -7.505 1.083 4.737 1.00 96.81 73 ILE A C 1
ATOM 575 O O . ILE A 1 73 ? -8.433 0.399 4.318 1.00 96.81 73 ILE A O 1
ATOM 579 N N . ASP A 1 74 ? -7.112 2.220 4.170 1.00 97.12 74 ASP A N 1
ATOM 580 C CA . ASP A 1 74 ? -7.715 2.757 2.951 1.00 97.12 74 ASP A CA 1
ATOM 581 C C . ASP A 1 74 ? -7.133 2.053 1.726 1.00 97.12 74 ASP A C 1
ATOM 583 O O . ASP A 1 74 ? -7.872 1.507 0.908 1.00 97.12 74 ASP A O 1
ATOM 587 N N . TYR A 1 75 ? -5.802 2.013 1.638 1.00 98.12 75 TYR A N 1
ATOM 588 C CA . TYR A 1 75 ? -5.091 1.289 0.592 1.00 98.12 75 TYR A CA 1
ATOM 589 C C . TYR A 1 75 ? -3.703 0.819 1.035 1.00 98.12 75 TYR A C 1
ATOM 591 O O . TYR A 1 75 ? -3.136 1.313 2.017 1.00 98.12 75 TYR A O 1
ATOM 599 N N . LEU A 1 76 ? -3.157 -0.134 0.278 1.00 98.38 76 LEU A N 1
ATOM 600 C CA . LEU A 1 76 ? -1.759 -0.555 0.320 1.00 98.38 76 LEU A CA 1
ATOM 601 C C . LEU A 1 76 ? -1.223 -0.616 -1.107 1.00 98.38 76 LEU A C 1
ATOM 603 O O . LEU A 1 76 ? -1.647 -1.470 -1.883 1.00 98.38 76 LEU A O 1
ATOM 607 N N . THR A 1 77 ? -0.255 0.240 -1.416 1.00 98.75 77 THR A N 1
ATOM 608 C CA . THR A 1 77 ? 0.322 0.356 -2.754 1.00 98.75 77 THR A CA 1
ATOM 609 C C . THR A 1 77 ? 1.808 0.034 -2.733 1.00 98.75 77 THR A C 1
ATOM 611 O O . THR A 1 77 ? 2.573 0.592 -1.951 1.00 98.75 77 THR A O 1
ATOM 614 N N . GLU A 1 78 ? 2.228 -0.853 -3.623 1.00 98.62 78 GLU A N 1
ATOM 615 C CA . GLU A 1 78 ? 3.616 -1.115 -3.981 1.00 98.62 78 GLU A CA 1
ATOM 616 C C . GLU A 1 78 ? 3.948 -0.380 -5.284 1.00 98.62 78 GLU A C 1
ATOM 618 O O . GLU A 1 78 ? 3.193 -0.449 -6.260 1.00 98.62 78 GLU A O 1
ATOM 623 N N . PHE A 1 79 ? 5.101 0.283 -5.324 1.00 98.69 79 PHE A N 1
ATOM 624 C CA . PHE A 1 79 ? 5.593 0.992 -6.502 1.00 98.69 79 PHE A CA 1
ATOM 625 C C . PHE A 1 79 ? 6.838 0.320 -7.070 1.00 98.69 79 PHE A C 1
ATOM 627 O O . PHE A 1 79 ? 7.701 -0.130 -6.321 1.00 98.69 79 PHE A O 1
ATOM 634 N N . ALA A 1 80 ? 6.967 0.304 -8.393 1.00 98.38 80 ALA A N 1
ATOM 635 C CA . ALA A 1 80 ? 8.154 -0.207 -9.065 1.00 98.38 80 ALA A CA 1
ATOM 636 C C . ALA A 1 80 ? 8.489 0.615 -10.311 1.00 98.38 80 ALA A C 1
ATOM 638 O O . ALA A 1 80 ? 7.630 1.299 -10.864 1.00 98.38 80 ALA A O 1
ATOM 639 N N . TYR A 1 81 ? 9.748 0.568 -10.741 1.00 98.19 81 TYR A N 1
ATOM 640 C CA . TYR A 1 81 ? 10.155 1.179 -12.001 1.00 98.19 81 TYR A CA 1
ATOM 641 C C . TYR A 1 81 ? 9.707 0.335 -13.198 1.00 98.19 81 TYR A C 1
ATOM 643 O O . TYR A 1 81 ? 10.028 -0.852 -13.275 1.00 98.19 81 TYR A O 1
ATOM 651 N N . PHE A 1 82 ? 9.031 0.963 -14.159 1.00 96.12 82 PHE A N 1
ATOM 652 C CA . PHE A 1 82 ? 8.614 0.344 -15.417 1.00 96.12 82 PHE A CA 1
ATOM 653 C C . PHE A 1 82 ? 9.061 1.176 -16.620 1.00 96.12 82 PHE A C 1
ATOM 655 O O . PHE A 1 82 ? 9.197 2.393 -16.538 1.00 96.12 82 PHE A O 1
ATOM 662 N N . GLY A 1 83 ? 9.272 0.507 -17.757 1.00 92.88 83 GLY A N 1
ATOM 663 C CA . GLY A 1 83 ? 9.627 1.149 -19.024 1.00 92.88 83 GLY A CA 1
ATOM 664 C C . GLY A 1 83 ? 11.131 1.224 -19.317 1.00 92.88 83 GLY A C 1
ATOM 665 O O . GLY A 1 83 ? 11.986 1.007 -18.462 1.00 92.88 83 GLY A O 1
ATOM 666 N N . HIS A 1 84 ? 11.455 1.494 -20.583 1.00 89.69 84 HIS A N 1
ATOM 667 C CA . HIS A 1 84 ? 12.812 1.708 -21.096 1.00 89.69 84 HIS A CA 1
ATOM 668 C C . HIS A 1 84 ? 12.730 2.580 -22.366 1.00 89.69 84 HIS A C 1
ATOM 670 O O . HIS A 1 84 ? 11.802 2.378 -23.154 1.00 89.69 84 HIS A O 1
ATOM 676 N N . PRO A 1 85 ? 13.659 3.528 -22.619 1.00 91.75 85 PRO A N 1
ATOM 677 C CA . PRO A 1 85 ? 14.880 3.836 -21.862 1.00 91.75 85 PRO A CA 1
ATOM 678 C C . PRO A 1 85 ? 14.703 4.790 -20.675 1.00 91.75 85 PRO A C 1
ATOM 680 O O . PRO A 1 85 ? 15.664 5.011 -19.946 1.00 91.75 85 PRO A O 1
ATOM 683 N N . TYR A 1 86 ? 13.502 5.331 -20.468 1.00 94.50 86 TYR A N 1
ATOM 684 C CA . TYR A 1 86 ? 13.189 6.266 -19.386 1.00 94.50 86 TYR A CA 1
ATOM 685 C C . TYR A 1 86 ? 12.215 5.605 -18.407 1.00 94.50 86 TYR A C 1
ATOM 687 O O . TYR A 1 86 ? 11.008 5.711 -18.610 1.00 94.50 86 TYR A O 1
ATOM 695 N N . PRO A 1 87 ? 12.718 4.847 -17.418 1.00 97.00 87 PRO A N 1
ATOM 696 C CA . PRO A 1 87 ? 11.859 4.166 -16.465 1.00 97.00 87 PRO A CA 1
ATOM 697 C C . PRO A 1 87 ? 11.187 5.164 -15.517 1.00 97.00 87 PRO A C 1
ATOM 699 O O . PRO A 1 87 ? 11.845 6.057 -14.979 1.00 97.00 87 PRO A O 1
ATOM 702 N N . GLU A 1 88 ? 9.896 4.977 -15.265 1.00 97.88 88 GLU A N 1
ATOM 703 C CA . GLU A 1 88 ? 9.121 5.773 -14.311 1.00 97.88 88 GLU A CA 1
ATOM 704 C C . GLU A 1 88 ? 8.691 4.913 -13.126 1.00 97.88 88 GLU A C 1
ATOM 706 O O . GLU A 1 88 ? 8.492 3.706 -13.254 1.00 97.88 88 GLU A O 1
ATOM 711 N N . LEU A 1 89 ? 8.597 5.533 -11.948 1.00 97.81 89 LEU A N 1
ATOM 712 C CA . LEU A 1 89 ? 8.099 4.863 -10.755 1.00 97.81 89 LEU A CA 1
ATOM 713 C C . LEU A 1 89 ? 6.570 4.829 -10.829 1.00 97.81 89 LEU A C 1
ATOM 715 O O . LEU A 1 89 ? 5.917 5.846 -10.600 1.00 97.81 89 LEU A O 1
ATOM 719 N N . GLU A 1 90 ? 6.005 3.666 -11.135 1.00 98.06 90 GLU A N 1
ATOM 720 C CA . GLU A 1 90 ? 4.563 3.482 -11.282 1.00 98.06 90 GLU A CA 1
ATOM 721 C C . GLU A 1 90 ? 4.005 2.520 -10.230 1.00 98.06 90 GLU A C 1
ATOM 723 O O . GLU A 1 90 ? 4.731 1.792 -9.546 1.00 98.06 90 GLU A O 1
ATOM 728 N N . ARG A 1 91 ? 2.676 2.506 -10.111 1.00 97.88 91 ARG A N 1
ATOM 729 C CA . ARG A 1 91 ? 1.942 1.525 -9.311 1.00 97.88 91 ARG A CA 1
ATOM 730 C C . ARG A 1 91 ? 2.219 0.121 -9.860 1.00 97.88 91 ARG A C 1
ATOM 732 O O . ARG A 1 91 ? 1.890 -0.168 -11.006 1.00 97.88 91 ARG A O 1
ATOM 739 N N . CYS A 1 92 ? 2.785 -0.750 -9.031 1.00 97.94 92 CYS A N 1
ATOM 740 C CA . CYS A 1 92 ? 3.045 -2.153 -9.356 1.00 97.94 92 CYS A CA 1
ATOM 741 C C . CYS A 1 92 ? 1.877 -3.039 -8.907 1.00 97.94 92 CYS A C 1
ATOM 743 O O . CYS A 1 92 ? 1.282 -3.759 -9.710 1.00 97.94 92 CYS A O 1
ATOM 745 N N . LEU A 1 93 ? 1.516 -2.932 -7.629 1.00 98.38 93 LEU A N 1
ATOM 746 C CA . LEU A 1 93 ? 0.427 -3.661 -6.990 1.00 98.38 93 LEU A CA 1
ATOM 747 C C . LEU A 1 93 ? -0.304 -2.689 -6.065 1.00 98.38 93 LEU A C 1
ATOM 749 O O . LEU A 1 93 ? 0.338 -1.921 -5.357 1.00 98.38 93 LEU A O 1
ATOM 753 N N . ASP A 1 94 ? -1.629 -2.694 -6.074 1.00 98.50 94 ASP A N 1
ATOM 754 C CA . ASP A 1 94 ? -2.420 -1.808 -5.218 1.00 98.50 94 ASP A CA 1
ATOM 755 C C . ASP A 1 94 ? -3.632 -2.550 -4.693 1.00 98.50 94 ASP A C 1
ATOM 757 O O . ASP A 1 94 ? -4.346 -3.178 -5.468 1.00 98.50 94 ASP A O 1
ATOM 761 N N . PHE A 1 95 ? -3.864 -2.485 -3.391 1.00 98.12 95 PHE A N 1
ATOM 762 C CA . PHE A 1 95 ? -5.094 -2.954 -2.772 1.00 98.12 95 PHE A CA 1
ATOM 763 C C . PHE A 1 95 ? -5.858 -1.733 -2.293 1.00 98.12 95 PHE A C 1
ATOM 765 O O . PHE A 1 95 ? -5.489 -1.149 -1.277 1.00 98.12 95 PHE A O 1
ATOM 772 N N . ASP A 1 96 ? -6.919 -1.365 -3.007 1.00 97.44 96 ASP A N 1
ATOM 773 C CA . ASP A 1 96 ? -7.806 -0.269 -2.636 1.00 97.44 96 ASP A CA 1
ATOM 774 C C . ASP A 1 96 ? -9.008 -0.846 -1.878 1.00 97.44 96 ASP A C 1
ATOM 776 O O . ASP A 1 96 ? -9.954 -1.394 -2.455 1.00 97.44 96 ASP A O 1
ATOM 780 N N . PHE A 1 97 ? -8.963 -0.752 -0.550 1.00 95.25 97 PHE A N 1
ATOM 781 C CA . PHE A 1 97 ? -10.015 -1.270 0.322 1.00 95.25 97 PHE A CA 1
ATOM 782 C C . PHE A 1 97 ? -11.258 -0.382 0.331 1.00 95.25 97 PHE A C 1
ATOM 784 O O . PHE A 1 97 ? -12.338 -0.875 0.661 1.00 95.25 97 PHE A O 1
ATOM 791 N N . GLN A 1 98 ? -11.130 0.896 -0.039 1.00 92.88 98 GLN A N 1
ATOM 792 C CA . GLN A 1 98 ? -12.270 1.806 -0.148 1.00 92.88 98 GLN A CA 1
ATOM 793 C C . GLN A 1 98 ? -13.136 1.453 -1.358 1.00 92.88 98 GLN A C 1
ATOM 795 O O . GLN A 1 98 ? -14.363 1.500 -1.272 1.00 92.88 98 GLN A O 1
ATOM 800 N N . ARG A 1 99 ? -12.500 1.064 -2.468 1.00 93.50 99 ARG A N 1
ATOM 801 C CA . ARG A 1 99 ? -13.172 0.603 -3.692 1.00 93.50 99 ARG A CA 1
ATOM 802 C C . ARG A 1 99 ? -13.462 -0.895 -3.686 1.00 93.50 99 ARG A C 1
ATOM 804 O O . ARG A 1 99 ? -14.324 -1.352 -4.425 1.00 93.50 99 ARG A O 1
ATOM 811 N N . GLY A 1 100 ? -12.759 -1.664 -2.856 1.00 95.38 100 GLY A N 1
ATOM 812 C CA . GLY A 1 100 ? -12.854 -3.121 -2.864 1.00 95.38 100 GLY A CA 1
ATOM 813 C C . GLY A 1 100 ? -12.270 -3.729 -4.138 1.00 95.38 100 GLY A C 1
ATOM 814 O O . GLY A 1 100 ? -12.774 -4.742 -4.620 1.00 95.38 100 GLY A O 1
ATOM 815 N N . GLU A 1 101 ? -11.222 -3.111 -4.680 1.00 96.94 101 GLU A N 1
ATOM 816 C CA . GLU A 1 101 ? -10.543 -3.509 -5.912 1.00 96.94 101 GLU A CA 1
ATOM 817 C C . GLU A 1 101 ? -9.041 -3.664 -5.642 1.00 96.94 101 GLU A C 1
ATOM 819 O O . GLU A 1 101 ? -8.485 -3.050 -4.732 1.00 96.94 101 GLU A O 1
ATOM 824 N N . PHE A 1 102 ? -8.360 -4.481 -6.439 1.00 97.75 102 PHE A N 1
ATOM 825 C CA . PHE A 1 102 ? -6.908 -4.512 -6.490 1.00 97.75 102 PHE A CA 1
ATOM 826 C C . PHE A 1 102 ? -6.425 -4.252 -7.915 1.00 97.75 102 PHE A C 1
ATOM 828 O O . PHE A 1 102 ? -7.056 -4.668 -8.886 1.00 97.75 102 PHE A O 1
ATOM 835 N N . PHE A 1 103 ? -5.300 -3.567 -8.041 1.00 98.38 103 PHE A N 1
ATOM 836 C CA . PHE A 1 103 ? -4.605 -3.342 -9.296 1.00 98.38 103 PHE A CA 1
ATOM 837 C C . PHE A 1 103 ? -3.346 -4.193 -9.345 1.00 98.38 103 PHE A C 1
ATOM 839 O O . PHE A 1 103 ? -2.603 -4.238 -8.368 1.00 98.38 103 PHE A O 1
ATOM 846 N N . ALA A 1 104 ? -3.051 -4.777 -10.502 1.00 97.81 104 ALA A N 1
ATOM 847 C CA . ALA A 1 104 ? -1.728 -5.304 -10.810 1.00 97.81 104 ALA A CA 1
ATOM 848 C C . ALA A 1 104 ? -1.233 -4.723 -12.139 1.00 97.81 104 ALA A C 1
ATOM 850 O O . ALA A 1 104 ? -1.983 -4.659 -13.120 1.00 97.81 104 ALA A O 1
ATOM 851 N N . ALA A 1 105 ? 0.034 -4.309 -12.184 1.00 96.81 105 ALA A N 1
ATOM 852 C CA . ALA A 1 105 ? 0.655 -3.774 -13.389 1.00 96.81 105 ALA A CA 1
ATOM 853 C C . ALA A 1 105 ? 0.461 -4.735 -14.572 1.00 96.81 105 ALA A C 1
ATOM 855 O O . ALA A 1 105 ? 0.565 -5.955 -14.437 1.00 96.81 105 ALA A O 1
ATOM 856 N N . TYR A 1 106 ? 0.134 -4.168 -15.735 1.00 94.88 106 TYR A N 1
ATOM 857 C CA . TYR A 1 106 ? -0.224 -4.879 -16.972 1.00 94.88 106 TYR A CA 1
ATOM 858 C C . TYR A 1 106 ? -1.517 -5.715 -16.947 1.00 94.88 106 TYR A C 1
ATOM 860 O O . TYR A 1 106 ? -1.935 -6.176 -18.007 1.00 94.88 106 TYR A O 1
ATOM 868 N N . GLN A 1 107 ? -2.177 -5.886 -15.797 1.00 96.75 107 GLN A N 1
ATOM 869 C CA . GLN A 1 107 ? -3.484 -6.557 -15.695 1.00 96.75 107 GLN A CA 1
ATOM 870 C C . GLN A 1 107 ? -4.634 -5.574 -15.450 1.00 96.75 107 GLN A C 1
ATOM 872 O O . GLN A 1 107 ? -5.753 -5.809 -15.899 1.00 96.75 107 GLN A O 1
ATOM 877 N N . GLY A 1 108 ? -4.344 -4.431 -14.827 1.00 96.75 108 GLY A N 1
ATOM 878 C CA . GLY A 1 108 ? -5.349 -3.430 -14.496 1.00 96.75 108 GLY A CA 1
ATOM 879 C C . GLY A 1 108 ? -6.066 -3.749 -13.187 1.00 96.75 108 GLY A C 1
ATOM 880 O O . GLY A 1 108 ? -5.511 -4.417 -12.315 1.00 96.75 108 GLY A O 1
ATOM 881 N N . TRP A 1 109 ? -7.276 -3.209 -13.042 1.00 97.50 109 TRP A N 1
ATOM 882 C CA . TRP A 1 109 ? -8.096 -3.333 -11.838 1.00 97.50 109 TRP A CA 1
ATOM 883 C C . TRP A 1 109 ? -8.992 -4.570 -11.880 1.00 97.50 109 TRP A C 1
ATOM 885 O O . TRP A 1 109 ? -9.614 -4.875 -12.899 1.00 97.50 109 TRP A O 1
ATOM 895 N N . HIS A 1 110 ? -9.096 -5.238 -10.737 1.00 96.44 110 HIS A N 1
ATOM 896 C CA . HIS A 1 110 ? -9.929 -6.409 -10.516 1.00 96.44 110 HIS A CA 1
ATOM 897 C C . HIS A 1 110 ? -10.619 -6.320 -9.147 1.00 96.44 110 HIS A C 1
ATOM 899 O O . HIS A 1 110 ? -10.035 -5.786 -8.206 1.00 96.44 110 HIS A O 1
ATOM 905 N N . PRO A 1 111 ? -11.833 -6.867 -8.984 1.00 95.56 111 PRO A N 1
ATOM 906 C CA . PRO A 1 111 ? -12.526 -6.838 -7.700 1.00 95.56 111 PRO A CA 1
ATOM 907 C C . PRO A 1 111 ? -11.836 -7.733 -6.660 1.00 95.56 111 PRO A C 1
ATOM 909 O O . PRO A 1 111 ? -11.353 -8.831 -6.960 1.00 95.56 111 PRO A O 1
ATOM 912 N N . ILE A 1 112 ? -11.833 -7.289 -5.404 1.00 92.81 112 ILE A N 1
ATOM 913 C CA . ILE A 1 112 ? -11.465 -8.108 -4.248 1.00 92.81 112 ILE A CA 1
ATOM 914 C C . ILE A 1 112 ? -12.695 -8.922 -3.846 1.00 92.81 112 ILE A C 1
ATOM 916 O O . ILE A 1 112 ? -13.681 -8.384 -3.357 1.00 92.81 112 ILE A O 1
ATOM 920 N N . LYS A 1 113 ? -12.630 -10.246 -4.011 1.00 77.69 113 LYS A N 1
ATOM 921 C CA . LYS A 1 113 ? -13.749 -11.152 -3.714 1.00 77.69 113 LYS A CA 1
ATOM 922 C C . LYS A 1 113 ? -14.331 -10.904 -2.313 1.00 77.69 113 LYS A C 1
ATOM 924 O O . LYS A 1 113 ? -13.632 -11.074 -1.317 1.00 77.69 113 LYS A O 1
ATOM 929 N N . GLY A 1 114 ? -15.624 -10.580 -2.247 1.00 65.94 114 GLY A N 1
ATOM 930 C CA . GLY A 1 114 ? -16.330 -10.275 -0.998 1.00 65.94 114 GLY A CA 1
ATOM 931 C C . GLY A 1 114 ? -16.475 -8.779 -0.690 1.00 65.94 114 GLY A C 1
ATOM 932 O O . GLY A 1 114 ? -17.121 -8.448 0.304 1.00 65.94 114 GLY A O 1
ATOM 933 N N . SER A 1 115 ? -15.939 -7.878 -1.523 1.00 60.50 115 SER A N 1
ATOM 934 C CA . SER A 1 115 ? -16.440 -6.504 -1.594 1.00 60.50 115 SER A CA 1
ATOM 935 C C . SER A 1 115 ? -17.880 -6.541 -2.114 1.00 60.50 115 SER A C 1
ATOM 937 O O . SER A 1 115 ? -18.239 -7.363 -2.954 1.00 60.50 115 SER A O 1
ATOM 939 N N . HIS A 1 116 ? -18.763 -5.726 -1.543 1.00 52.66 116 HIS A N 1
ATOM 940 C CA . HIS A 1 116 ? -20.208 -5.857 -1.755 1.00 52.66 116 HIS A CA 1
ATOM 941 C C . HIS A 1 116 ? -20.694 -5.335 -3.125 1.00 52.66 116 HIS A C 1
ATOM 943 O O . HIS A 1 116 ? -21.900 -5.190 -3.327 1.00 52.66 116 HIS A O 1
ATOM 949 N N . GLU A 1 117 ? -19.777 -5.094 -4.064 1.00 47.88 117 GLU A N 1
ATOM 950 C CA . GLU A 1 117 ? -20.044 -4.692 -5.442 1.00 47.88 117 GLU A CA 1
ATOM 951 C C . GLU A 1 117 ? -19.082 -5.442 -6.390 1.00 47.88 117 GLU A C 1
ATOM 953 O O . GLU A 1 117 ? -17.886 -5.164 -6.396 1.00 47.88 117 GLU A O 1
ATOM 958 N N . ALA A 1 118 ? -19.652 -6.360 -7.191 1.00 38.72 118 ALA A N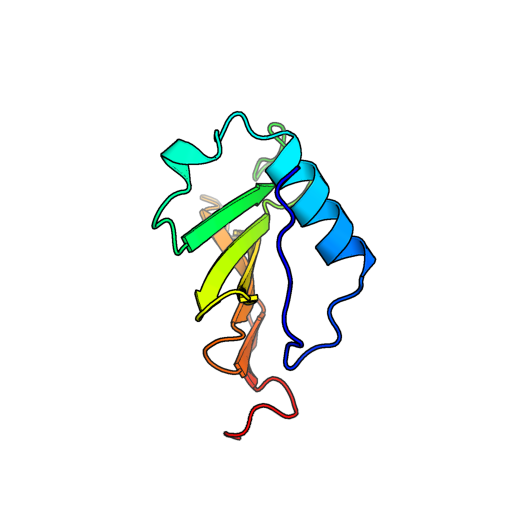 1
ATOM 959 C CA . ALA A 1 118 ? -19.070 -7.222 -8.246 1.00 38.72 118 ALA A CA 1
ATOM 960 C C . ALA A 1 118 ? -18.650 -8.659 -7.861 1.00 38.72 118 ALA A C 1
ATOM 962 O O . ALA A 1 118 ? -17.567 -8.888 -7.278 1.00 38.72 118 ALA A O 1
#

Radius of gyration: 16.13 Å; chains: 1; bound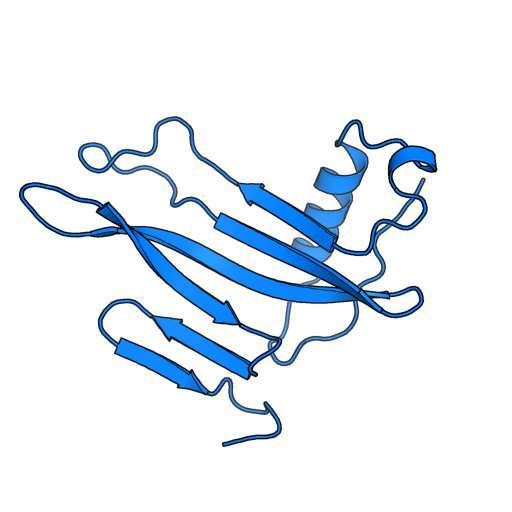ing box: 40×28×47 Å

Foldseek 3Di:
DDAAAADDFLDGDDVVVSVVVRVVVVVDPCDPVNCVPPFKDKDKDDDPPADQVPHDAWIKIWMWGDDPRHIYTQKIWTWDWDDPPDTDTGTAWMQGRVQQWIQHPPPGIDHNPPPPPD